Protein AF-A0A8C6XVB1-F1 (afdb_monomer_lite)

Radius of gyration: 29.92 Å; chains: 1; bounding box: 93×53×72 Å

Organism: Naja naja (NCBI:txid35670)

Secondary structure (DSSP, 8-state):
--------------S-TTSTTS-S--S------HHHHHHHHHHHHHHHHHHHHHHHHHHHHSPPP-SSS-EEPPEE-SS-EE--EETT-EEEEEPPSSSTT--TTSEEEEEBPTTS-B-B-TTT-SB--B-GGGGTSHHHHHHHHHHHHHTTSS-----

Foldseek 3Di:
DDDDDDDDDDDDDDPPPPPVPPDDDPDDPPPPPPVVVVVLVVQLVVLLVVQVVVLVVCLVPDDPDDDDAAWADWDDPSRHTFHTGHAQDKDKAFDDPSDLLFDRVDIKIWHHHNNNYTDADPPPRDRDIGRPRRRVCSVVVVVCVVVVVVVVPPDDDDD

Structure (mmCIF, N/CA/C/O backbone):
data_AF-A0A8C6XVB1-F1
#
_entry.id   AF-A0A8C6XVB1-F1
#
loop_
_atom_site.group_PDB
_atom_site.id
_atom_site.type_symbol
_atom_site.label_atom_id
_atom_site.label_alt_id
_atom_site.label_comp_id
_atom_site.label_asym_id
_atom_site.label_entity_id
_atom_site.label_seq_id
_atom_site.pdbx_PDB_ins_code
_atom_site.Cartn_x
_atom_site.Cartn_y
_atom_site.Cartn_z
_atom_site.occupancy
_atom_site.B_iso_or_equiv
_atom_site.auth_seq_id
_atom_site.auth_comp_id
_atom_site.auth_asym_id
_atom_site.auth_atom_id
_atom_site.pdbx_PDB_model_num
ATOM 1 N N . MET A 1 1 ? 78.930 -35.827 -22.194 1.00 41.06 1 MET A N 1
ATOM 2 C CA . MET A 1 1 ? 77.812 -34.998 -21.687 1.00 41.06 1 MET A CA 1
ATOM 3 C C . MET A 1 1 ? 76.622 -35.153 -22.645 1.00 41.06 1 MET A C 1
ATOM 5 O O . MET A 1 1 ? 76.488 -34.402 -23.591 1.00 41.06 1 MET A O 1
ATOM 9 N N . SER A 1 2 ? 76.025 -36.345 -22.722 1.00 35.97 2 SER A N 1
ATOM 10 C CA . SER A 1 2 ? 74.645 -36.647 -22.284 1.00 35.97 2 SER A CA 1
ATOM 11 C C . SER A 1 2 ? 73.736 -35.442 -21.998 1.00 35.97 2 SER A C 1
ATOM 13 O O . SER A 1 2 ? 73.952 -34.757 -21.005 1.00 35.97 2 SER A O 1
ATOM 15 N N . LEU A 1 3 ? 72.700 -35.249 -22.824 1.00 32.19 3 LEU A N 1
ATOM 16 C CA . LEU A 1 3 ? 71.295 -35.458 -22.433 1.00 32.19 3 LEU A CA 1
ATOM 17 C C . LEU A 1 3 ? 70.395 -35.493 -23.686 1.00 32.19 3 LEU A C 1
ATOM 19 O O . LEU A 1 3 ? 70.334 -34.552 -24.471 1.00 32.19 3 LEU A O 1
ATOM 23 N N . ARG A 1 4 ? 69.723 -36.634 -23.877 1.00 41.75 4 ARG A N 1
ATOM 24 C CA . ARG A 1 4 ? 68.592 -36.851 -24.796 1.00 41.75 4 ARG A CA 1
ATOM 25 C C . ARG A 1 4 ? 67.303 -36.363 -24.123 1.00 41.75 4 ARG A C 1
ATOM 27 O O . ARG A 1 4 ? 67.219 -36.529 -22.914 1.00 41.75 4 ARG A O 1
ATOM 34 N N . LEU A 1 5 ? 66.293 -35.932 -24.894 1.00 34.06 5 LEU A N 1
ATOM 35 C CA . LEU A 1 5 ? 64.842 -36.221 -24.722 1.00 34.06 5 LEU A CA 1
ATOM 36 C C . LEU A 1 5 ? 64.038 -35.483 -25.822 1.00 34.06 5 LEU A C 1
ATOM 38 O O . LEU A 1 5 ? 63.993 -34.264 -25.854 1.00 34.06 5 LEU A O 1
ATOM 42 N N . ARG A 1 6 ? 63.668 -36.198 -26.895 1.00 37.28 6 ARG A N 1
ATOM 43 C CA . ARG A 1 6 ? 62.305 -36.661 -27.258 1.00 37.28 6 ARG A CA 1
ATOM 44 C C . ARG A 1 6 ? 61.334 -35.562 -27.722 1.00 37.28 6 ARG A C 1
ATOM 46 O O . ARG A 1 6 ? 60.727 -34.871 -26.918 1.00 37.28 6 ARG A O 1
ATOM 53 N N . ALA A 1 7 ? 61.104 -35.541 -29.036 1.00 35.28 7 ALA A N 1
ATOM 54 C CA . ALA A 1 7 ? 59.857 -35.074 -29.627 1.00 35.28 7 ALA A CA 1
ATOM 55 C C . ALA A 1 7 ? 58.731 -36.083 -29.329 1.00 35.28 7 ALA A C 1
ATOM 57 O O . ALA A 1 7 ? 58.934 -37.291 -29.476 1.00 35.28 7 ALA A O 1
ATOM 58 N N . PHE A 1 8 ? 57.553 -35.585 -28.950 1.00 36.09 8 PHE A N 1
ATOM 59 C CA . PHE A 1 8 ? 56.289 -36.318 -29.008 1.00 36.09 8 PHE A CA 1
ATOM 60 C C . PHE A 1 8 ? 55.297 -35.545 -29.881 1.00 36.09 8 PHE A C 1
ATOM 62 O O . PHE A 1 8 ? 55.235 -34.319 -29.856 1.00 36.09 8 PHE A O 1
ATOM 69 N N . TYR A 1 9 ? 54.590 -36.317 -30.695 1.00 32.84 9 TYR A N 1
ATOM 70 C CA . TYR A 1 9 ? 53.670 -35.937 -31.760 1.00 32.84 9 TYR A CA 1
ATOM 71 C C . TYR A 1 9 ? 52.232 -35.710 -31.247 1.00 32.84 9 TYR A C 1
ATOM 73 O O . TYR A 1 9 ? 51.862 -36.211 -30.187 1.00 32.84 9 TYR A O 1
ATOM 81 N N . THR A 1 10 ? 51.413 -35.124 -32.134 1.00 32.00 10 THR A N 1
ATOM 82 C CA . THR A 1 10 ? 49.928 -35.031 -32.176 1.00 32.00 10 THR A CA 1
ATOM 83 C C . THR A 1 10 ? 49.312 -33.834 -31.425 1.00 32.00 10 THR A C 1
ATOM 85 O O . THR A 1 10 ? 49.735 -33.510 -30.330 1.00 32.00 10 THR A O 1
ATOM 88 N N . SER A 1 11 ? 48.344 -33.074 -31.953 1.00 37.25 11 SER A N 1
ATOM 89 C CA . SER A 1 11 ? 47.301 -33.405 -32.927 1.00 37.25 11 SER A CA 1
ATOM 90 C C . SER A 1 11 ? 46.874 -32.190 -33.775 1.00 37.25 11 SER A C 1
ATOM 92 O O . SER A 1 11 ? 46.618 -31.105 -33.266 1.00 37.25 11 SER A O 1
ATOM 94 N N . LEU A 1 12 ? 46.784 -32.451 -35.077 1.00 46.25 12 LEU A N 1
ATOM 95 C CA . LEU A 1 12 ? 45.997 -31.828 -36.147 1.00 46.25 12 LEU A CA 1
ATOM 96 C C . LEU A 1 12 ? 44.883 -30.845 -35.715 1.00 46.25 12 LEU A C 1
ATOM 98 O O . LEU A 1 12 ? 43.888 -31.253 -35.119 1.00 46.25 12 LEU A O 1
ATOM 102 N N . ALA A 1 13 ? 44.979 -29.588 -36.159 1.00 40.84 13 ALA A N 1
ATOM 103 C CA . ALA A 1 13 ? 43.826 -28.712 -36.371 1.00 40.84 13 ALA A CA 1
ATOM 104 C C . ALA A 1 13 ? 43.721 -28.419 -37.877 1.00 40.84 13 ALA A C 1
ATOM 106 O O . ALA A 1 13 ? 44.454 -27.612 -38.443 1.00 40.84 13 ALA A O 1
ATOM 107 N N . THR A 1 14 ? 42.853 -29.187 -38.527 1.00 42.59 14 THR A N 1
ATOM 108 C CA . THR A 1 14 ? 42.515 -29.179 -39.955 1.00 42.59 14 THR A CA 1
ATOM 109 C C . THR A 1 14 ? 41.721 -27.927 -40.372 1.00 42.59 14 THR A C 1
ATOM 111 O O . THR A 1 14 ? 41.154 -27.239 -39.517 1.00 42.59 14 THR A O 1
ATOM 114 N N . PRO A 1 15 ? 41.652 -27.615 -41.683 1.00 43.44 15 PRO A N 1
ATOM 115 C CA . PRO A 1 15 ? 41.206 -26.325 -42.204 1.00 43.44 15 PRO A CA 1
ATOM 116 C C . PRO A 1 15 ? 39.683 -26.188 -42.124 1.00 43.44 15 PRO A C 1
ATOM 118 O O . PRO A 1 15 ? 38.969 -26.498 -43.065 1.00 43.44 15 PRO A O 1
ATOM 121 N N . ASN A 1 16 ? 39.175 -25.716 -40.987 1.00 43.62 16 ASN A N 1
ATOM 122 C CA . ASN A 1 16 ? 37.759 -25.365 -40.811 1.00 43.62 16 ASN A CA 1
ATOM 123 C C . ASN A 1 16 ? 37.571 -23.953 -40.238 1.00 43.62 16 ASN A C 1
ATOM 125 O O . ASN A 1 16 ? 36.560 -23.639 -39.611 1.00 43.62 16 ASN A O 1
ATOM 129 N N . PHE A 1 17 ? 38.533 -23.065 -40.499 1.00 44.47 17 PHE A N 1
ATOM 130 C CA . PHE A 1 17 ? 38.397 -21.637 -40.208 1.00 44.47 17 PHE A CA 1
ATOM 131 C C . PHE A 1 17 ? 37.426 -20.923 -41.177 1.00 44.47 17 PHE A C 1
ATOM 133 O O . PHE A 1 17 ? 36.977 -19.822 -40.887 1.00 44.47 17 PHE A O 1
ATOM 140 N N . LEU A 1 18 ? 37.016 -21.572 -42.278 1.00 43.75 18 LEU A N 1
ATOM 141 C CA . LEU A 1 18 ? 36.125 -21.005 -43.305 1.00 43.75 18 LEU A CA 1
ATOM 142 C C . LEU A 1 18 ? 34.710 -21.623 -43.356 1.00 43.75 18 LEU A C 1
ATOM 144 O O . LEU A 1 18 ? 34.033 -21.500 -44.369 1.00 43.75 18 LEU A O 1
ATOM 148 N N . ILE A 1 19 ? 34.227 -22.266 -42.281 1.00 47.62 19 ILE A N 1
ATOM 149 C CA . ILE A 1 19 ? 32.817 -22.733 -42.190 1.00 47.62 19 ILE A CA 1
ATOM 150 C C . ILE A 1 19 ? 32.075 -22.144 -40.972 1.00 47.62 19 ILE A C 1
ATOM 152 O O . ILE A 1 19 ? 30.854 -22.225 -40.870 1.00 47.62 19 ILE A O 1
ATOM 156 N N . LYS A 1 20 ? 32.760 -21.424 -40.073 1.00 45.50 20 LYS A N 1
ATOM 157 C CA . LYS A 1 20 ? 32.102 -20.691 -38.970 1.00 45.50 20 LYS A CA 1
ATOM 158 C C . LYS A 1 20 ? 31.659 -19.265 -39.329 1.00 45.50 20 LYS A C 1
ATOM 160 O O . LYS A 1 20 ? 31.405 -18.478 -38.423 1.00 45.50 20 LYS A O 1
ATOM 165 N N . GLN A 1 21 ? 31.535 -18.938 -40.617 1.00 48.00 21 GLN A N 1
ATOM 166 C CA . GLN A 1 21 ? 31.098 -17.609 -41.065 1.00 48.00 21 GLN A CA 1
ATOM 167 C C . GLN A 1 21 ? 29.773 -17.598 -41.843 1.00 48.00 21 GLN A C 1
ATOM 169 O O . GLN A 1 21 ? 29.360 -16.532 -42.280 1.00 48.00 21 GLN A O 1
ATOM 174 N N . GLN A 1 22 ? 29.068 -18.731 -41.990 1.00 42.59 22 GLN A N 1
ATOM 175 C CA . GLN A 1 22 ? 27.813 -18.746 -42.765 1.00 42.59 22 GLN A CA 1
ATOM 176 C C . GLN A 1 22 ? 26.567 -19.334 -42.089 1.00 42.59 22 GLN A C 1
ATOM 178 O O . GLN A 1 22 ? 25.490 -19.203 -42.656 1.00 42.59 22 GLN A O 1
ATOM 183 N N . ILE A 1 23 ? 26.630 -19.897 -40.876 1.00 50.44 23 ILE A N 1
ATOM 184 C CA . ILE A 1 23 ? 25.413 -20.371 -40.180 1.00 50.44 23 ILE A CA 1
ATOM 185 C C . ILE A 1 23 ? 25.513 -20.108 -38.671 1.00 50.44 23 ILE A C 1
ATOM 187 O O . ILE A 1 23 ? 25.626 -21.013 -37.849 1.00 50.44 23 ILE A O 1
ATOM 191 N N . LYS A 1 24 ? 25.498 -18.829 -38.298 1.00 43.56 24 LYS A N 1
ATOM 192 C CA . LYS A 1 24 ? 24.964 -18.396 -37.005 1.00 43.56 24 LYS A CA 1
ATOM 193 C C . LYS A 1 24 ? 23.810 -17.444 -37.293 1.00 43.56 24 LYS A C 1
ATOM 195 O O . LYS A 1 24 ? 23.994 -16.244 -37.407 1.00 43.56 24 LYS A O 1
ATOM 200 N N . ASN A 1 25 ? 22.635 -18.049 -37.402 1.00 38.78 25 ASN A N 1
ATOM 201 C CA . ASN A 1 25 ? 21.425 -17.525 -36.787 1.00 38.78 25 ASN A CA 1
ATOM 202 C C . ASN A 1 25 ? 20.900 -16.207 -37.367 1.00 38.78 25 ASN A C 1
ATOM 204 O O . ASN A 1 25 ? 20.916 -15.151 -36.745 1.00 38.78 25 ASN A O 1
ATOM 208 N N . VAL A 1 26 ? 20.273 -16.349 -38.532 1.00 48.47 26 VAL A N 1
ATOM 209 C CA . VAL A 1 26 ? 18.946 -15.774 -38.787 1.00 48.47 26 VAL A CA 1
ATOM 210 C C . VAL A 1 26 ? 18.040 -16.124 -37.597 1.00 48.47 26 VAL A C 1
ATOM 212 O O . VAL A 1 2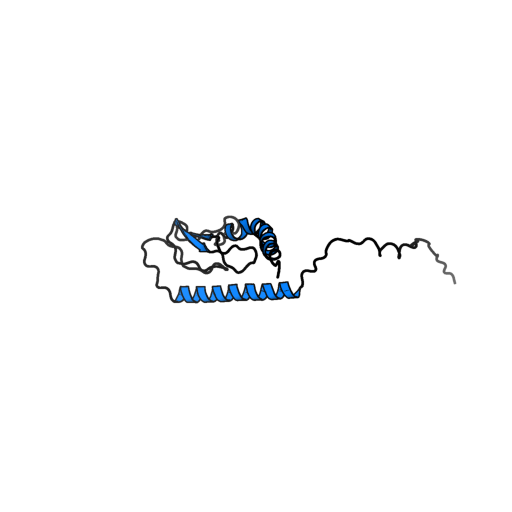6 ? 17.394 -17.156 -37.616 1.00 48.47 26 VAL A O 1
ATOM 215 N N . PHE A 1 27 ? 18.091 -15.353 -36.514 1.00 39.47 27 PHE A N 1
ATOM 216 C CA . PHE A 1 27 ? 17.096 -15.291 -35.439 1.00 39.47 27 PHE A CA 1
ATOM 217 C C . PHE A 1 27 ? 17.462 -14.086 -34.567 1.00 39.47 27 PHE A C 1
ATOM 219 O O . PHE A 1 27 ? 18.197 -14.205 -33.597 1.00 39.47 27 PHE A O 1
ATOM 226 N N . ILE A 1 28 ? 17.011 -12.915 -35.020 1.00 39.19 28 ILE A N 1
ATOM 227 C CA . ILE A 1 28 ? 16.566 -11.770 -34.215 1.00 39.19 28 ILE A CA 1
ATOM 228 C C . ILE A 1 28 ? 17.229 -11.687 -32.823 1.00 39.19 28 ILE A C 1
ATOM 230 O O . ILE A 1 28 ? 16.598 -11.971 -31.808 1.00 39.19 28 ILE A O 1
ATOM 234 N N . GLU A 1 29 ? 18.481 -11.227 -32.755 1.00 38.97 29 GLU A N 1
ATOM 235 C CA . GLU A 1 29 ? 18.890 -10.423 -31.601 1.00 38.97 29 GLU A CA 1
ATOM 236 C C . GLU A 1 29 ? 18.269 -9.042 -31.812 1.00 38.97 29 GLU A C 1
ATOM 238 O O . GLU A 1 29 ? 18.839 -8.141 -32.427 1.00 38.97 29 GLU A O 1
ATOM 243 N N . PHE A 1 30 ? 17.030 -8.909 -31.342 1.00 43.78 30 PHE A N 1
ATOM 244 C CA . PHE A 1 30 ? 16.506 -7.629 -30.901 1.00 43.78 30 PHE A CA 1
ATOM 245 C C . PHE A 1 30 ? 17.427 -7.221 -29.745 1.00 43.78 30 PHE A C 1
ATOM 247 O O . PHE A 1 30 ? 17.238 -7.657 -28.612 1.00 43.78 30 PHE A O 1
ATOM 254 N N . TYR A 1 31 ? 18.507 -6.501 -30.052 1.00 47.50 31 TYR A N 1
ATOM 255 C CA . TYR A 1 31 ? 19.320 -5.843 -29.041 1.00 47.50 31 TYR A CA 1
ATOM 256 C C . TYR A 1 31 ? 18.373 -4.923 -28.268 1.00 47.50 31 TYR A C 1
ATOM 258 O O . TYR A 1 31 ? 17.991 -3.867 -28.769 1.00 47.50 31 TYR A O 1
ATOM 266 N N . ALA A 1 32 ? 17.926 -5.353 -27.088 1.00 57.53 32 ALA A N 1
ATOM 267 C CA . ALA A 1 32 ? 17.324 -4.445 -26.131 1.00 57.53 32 ALA A CA 1
ATOM 268 C C . ALA A 1 32 ? 18.384 -3.373 -25.850 1.00 57.53 32 ALA A C 1
ATOM 270 O O . ALA A 1 32 ? 19.480 -3.688 -25.389 1.00 57.53 32 ALA A O 1
ATOM 271 N N . ASP A 1 33 ? 18.097 -2.137 -26.253 1.00 64.38 33 ASP A N 1
ATOM 272 C CA . ASP A 1 33 ? 18.989 -0.998 -26.079 1.00 64.38 33 ASP A CA 1
ATOM 273 C C . ASP A 1 33 ? 19.259 -0.798 -24.573 1.00 64.38 33 ASP A C 1
ATOM 275 O O . ASP A 1 33 ? 18.326 -0.467 -23.832 1.00 64.38 33 ASP A O 1
ATOM 279 N N . PRO A 1 34 ? 20.508 -0.966 -24.095 1.00 61.91 34 PRO A N 1
ATOM 280 C CA . PRO A 1 34 ? 20.841 -0.840 -22.675 1.00 61.91 34 PRO A CA 1
ATOM 281 C C . PRO A 1 34 ? 20.520 0.547 -22.102 1.00 61.91 34 PRO A C 1
ATOM 283 O O . PRO A 1 34 ? 20.339 0.707 -20.893 1.00 61.91 34 PRO A O 1
ATOM 286 N N . THR A 1 35 ? 20.455 1.575 -22.955 1.00 63.12 35 THR A N 1
ATOM 287 C CA . THR A 1 35 ? 20.136 2.940 -22.528 1.00 63.12 35 THR A CA 1
ATOM 288 C C . THR A 1 35 ? 18.645 3.109 -22.239 1.00 63.12 35 THR A C 1
ATOM 290 O O . THR A 1 35 ? 18.295 3.784 -21.268 1.00 63.12 35 THR A O 1
ATOM 293 N N . LEU A 1 36 ? 17.774 2.427 -22.991 1.00 61.81 36 LEU A N 1
ATOM 294 C CA . LEU A 1 36 ? 16.322 2.455 -22.805 1.00 61.81 36 LEU A CA 1
ATOM 295 C C . LEU A 1 36 ? 15.914 1.821 -21.470 1.00 61.81 36 LEU A C 1
ATOM 297 O O . LEU A 1 36 ? 15.116 2.399 -20.737 1.00 61.81 36 LEU A O 1
ATOM 301 N N . GLU A 1 37 ? 16.537 0.699 -21.110 1.00 66.56 37 GLU A N 1
ATOM 302 C CA . GLU A 1 37 ? 16.297 0.011 -19.836 1.00 66.56 37 GLU A CA 1
ATOM 303 C C . GLU A 1 37 ? 16.726 0.875 -18.634 1.00 66.56 37 GLU A C 1
ATOM 305 O O . GLU A 1 37 ? 16.025 0.965 -17.622 1.00 66.56 37 GLU A O 1
ATOM 310 N N . SER A 1 38 ? 17.842 1.602 -18.766 1.00 74.94 38 SER A N 1
ATOM 311 C CA . SER A 1 38 ? 18.327 2.504 -17.714 1.00 74.94 38 SER A CA 1
ATOM 312 C C . SER A 1 38 ? 17.444 3.745 -17.525 1.00 74.94 38 SER A C 1
ATOM 314 O O . SER A 1 38 ? 17.201 4.175 -16.392 1.00 74.94 38 SER A O 1
ATOM 316 N N . MET A 1 39 ? 16.925 4.305 -18.624 1.00 77.19 39 MET A N 1
ATOM 317 C CA . MET A 1 39 ? 16.004 5.439 -18.580 1.00 77.19 39 MET A CA 1
ATOM 318 C C . MET A 1 39 ? 14.660 5.023 -17.990 1.00 77.19 39 MET A C 1
ATOM 320 O O . MET A 1 39 ? 14.149 5.719 -17.112 1.00 77.19 39 MET A O 1
ATOM 324 N N . GLU A 1 40 ? 14.121 3.873 -18.393 1.00 78.81 40 GLU A N 1
ATOM 325 C CA . GLU A 1 40 ? 12.872 3.350 -17.850 1.00 78.81 40 GLU A CA 1
ATOM 326 C C . GLU A 1 40 ? 12.969 3.142 -16.335 1.00 78.81 40 GLU A C 1
ATOM 328 O O . GLU A 1 40 ? 12.159 3.685 -15.584 1.00 78.81 40 GLU A O 1
ATOM 333 N N . TYR A 1 41 ? 14.024 2.475 -15.861 1.00 85.19 41 TYR A N 1
ATOM 334 C CA . TYR A 1 41 ? 14.251 2.285 -14.429 1.00 85.19 41 TYR A CA 1
ATOM 335 C C . TYR A 1 41 ? 14.306 3.614 -13.654 1.00 85.19 41 TYR A C 1
ATOM 337 O O . TYR A 1 41 ? 13.755 3.722 -12.553 1.00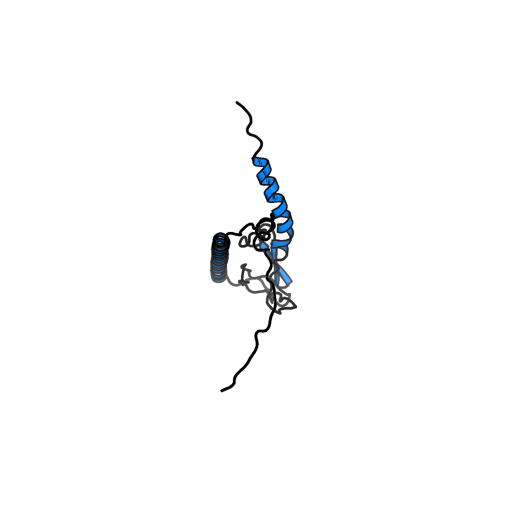 85.19 41 TYR A O 1
ATOM 345 N N . SER A 1 42 ? 14.926 4.651 -14.229 1.00 88.88 42 SER A N 1
ATOM 346 C CA . SER A 1 42 ? 14.999 5.975 -13.599 1.00 88.88 42 SER A CA 1
ATOM 347 C C . SER A 1 42 ? 13.622 6.634 -13.443 1.00 88.88 42 SER A C 1
ATOM 349 O O . SER A 1 42 ? 13.324 7.193 -12.384 1.00 88.88 42 SER A O 1
ATOM 351 N N . VAL A 1 43 ? 12.752 6.498 -14.449 1.00 91.75 43 VAL A N 1
ATOM 352 C CA . VAL A 1 43 ? 11.389 7.048 -14.437 1.00 91.75 43 VAL A CA 1
ATOM 353 C C . VAL A 1 43 ? 10.514 6.293 -13.440 1.00 91.75 43 VAL A C 1
ATOM 355 O O . VAL A 1 43 ? 9.826 6.923 -12.635 1.00 91.75 43 VAL A O 1
ATOM 358 N N . ILE A 1 44 ? 10.583 4.958 -13.432 1.00 91.69 44 ILE A N 1
ATOM 359 C CA . ILE A 1 44 ? 9.869 4.107 -12.466 1.00 91.69 44 ILE A CA 1
ATOM 360 C C . ILE A 1 44 ? 10.245 4.511 -11.040 1.00 91.69 44 ILE A C 1
ATOM 362 O O . ILE A 1 44 ? 9.378 4.752 -10.197 1.00 91.69 44 ILE A O 1
ATOM 366 N N . ARG A 1 45 ? 11.549 4.649 -10.776 1.00 93.69 45 ARG A N 1
ATOM 367 C CA . ARG A 1 45 ? 12.054 5.065 -9.467 1.00 93.69 45 ARG A CA 1
ATOM 368 C C . ARG A 1 45 ? 11.520 6.436 -9.068 1.00 93.69 45 ARG A C 1
ATOM 370 O O . ARG A 1 45 ? 11.117 6.601 -7.918 1.00 93.69 45 ARG A O 1
ATOM 377 N N . GLN A 1 46 ? 11.497 7.395 -9.992 1.00 96.06 46 GLN A N 1
ATOM 378 C CA . GLN A 1 46 ? 10.963 8.726 -9.717 1.00 96.06 46 GLN A CA 1
ATOM 379 C C . GLN A 1 46 ? 9.479 8.659 -9.332 1.00 96.06 46 GLN A C 1
ATOM 381 O O . GLN A 1 46 ? 9.103 9.203 -8.296 1.00 96.06 46 GLN A O 1
ATOM 386 N N . LYS A 1 47 ? 8.655 7.914 -10.083 1.00 96.06 47 LYS A N 1
ATOM 387 C CA . LYS A 1 47 ? 7.225 7.741 -9.769 1.00 96.06 47 LYS A CA 1
ATOM 388 C C . LYS A 1 47 ? 6.989 7.131 -8.384 1.00 96.06 47 LYS A C 1
ATOM 390 O O . LYS A 1 47 ? 6.100 7.584 -7.658 1.00 96.06 47 LYS A O 1
ATOM 395 N N . ILE A 1 48 ? 7.781 6.125 -8.004 1.00 96.25 48 ILE A N 1
ATOM 396 C CA . ILE A 1 48 ? 7.677 5.480 -6.686 1.00 96.25 48 ILE A CA 1
ATOM 397 C C . ILE A 1 48 ? 8.044 6.471 -5.575 1.00 96.25 48 ILE A C 1
ATOM 399 O O . ILE A 1 48 ? 7.317 6.572 -4.588 1.00 96.25 48 ILE A O 1
ATOM 403 N N . VAL A 1 49 ? 9.136 7.226 -5.738 1.00 97.38 49 VAL A N 1
ATOM 404 C CA . VAL A 1 49 ? 9.576 8.232 -4.755 1.00 97.38 49 VAL A CA 1
ATOM 405 C C . VAL A 1 49 ? 8.543 9.350 -4.608 1.00 97.38 49 VAL A C 1
ATOM 407 O O . VAL A 1 49 ? 8.192 9.716 -3.485 1.00 97.38 49 VAL A O 1
ATOM 410 N N . ASP A 1 50 ? 7.996 9.847 -5.716 1.00 97.81 50 ASP A N 1
ATOM 411 C CA . ASP A 1 50 ? 6.958 10.880 -5.698 1.00 97.81 50 ASP A CA 1
ATOM 412 C C . ASP A 1 50 ? 5.695 10.387 -4.980 1.00 97.81 50 ASP A C 1
ATOM 414 O O . ASP A 1 50 ? 5.086 11.111 -4.188 1.00 97.81 50 ASP A O 1
ATOM 418 N N . SER A 1 51 ? 5.306 9.136 -5.223 1.00 97.62 51 SER A N 1
ATOM 419 C CA . SER A 1 51 ? 4.132 8.524 -4.594 1.00 97.62 51 SER A CA 1
ATOM 420 C C . SER A 1 51 ? 4.350 8.254 -3.108 1.00 97.62 51 SER A C 1
ATOM 422 O O . SER A 1 51 ? 3.455 8.503 -2.297 1.00 97.62 51 SER A O 1
ATOM 424 N N . GLN A 1 52 ? 5.561 7.847 -2.727 1.00 98.25 52 GLN A N 1
ATOM 425 C CA . GLN A 1 52 ? 5.965 7.716 -1.333 1.00 98.25 52 GLN A CA 1
ATOM 426 C C . GLN A 1 52 ? 5.875 9.063 -0.604 1.00 98.25 52 GLN A C 1
ATOM 428 O O . GLN A 1 52 ? 5.280 9.143 0.473 1.00 98.25 52 GLN A O 1
ATOM 433 N N . PHE A 1 53 ? 6.425 10.129 -1.191 1.00 98.50 53 PHE A N 1
ATOM 434 C CA . PHE A 1 53 ? 6.372 11.472 -0.613 1.00 98.50 53 PHE A CA 1
ATOM 435 C C . PHE A 1 53 ? 4.923 11.934 -0.409 1.00 98.50 53 PHE A C 1
ATOM 437 O O . PHE A 1 53 ? 4.544 12.307 0.705 1.00 98.50 53 PHE A O 1
ATOM 444 N N . LYS A 1 54 ? 4.081 11.798 -1.443 1.00 98.25 54 LYS A N 1
ATOM 445 C CA . LYS A 1 54 ? 2.643 12.108 -1.371 1.00 98.25 54 LYS A CA 1
ATOM 446 C C . LYS A 1 54 ? 1.934 11.309 -0.276 1.00 98.25 54 LYS A C 1
ATOM 448 O O . LYS A 1 54 ? 1.082 11.857 0.424 1.00 98.25 54 LYS A O 1
ATOM 453 N N . CYS A 1 55 ? 2.288 10.035 -0.098 1.00 98.38 55 CYS A N 1
ATOM 454 C CA . CYS A 1 55 ? 1.725 9.206 0.961 1.00 98.38 55 CYS A CA 1
ATOM 455 C C . CYS A 1 55 ? 2.060 9.754 2.350 1.00 98.38 55 CYS A C 1
ATOM 457 O O . CYS A 1 55 ? 1.160 9.969 3.161 1.00 98.38 55 CYS A O 1
ATOM 459 N N . TYR A 1 56 ? 3.335 10.032 2.627 1.00 98.25 56 TYR A N 1
ATOM 460 C CA . TYR A 1 56 ? 3.742 10.561 3.930 1.00 98.25 56 TYR A CA 1
ATOM 461 C C . TYR A 1 56 ? 3.127 11.929 4.219 1.00 98.25 56 TYR A C 1
ATOM 463 O O . TYR A 1 56 ? 2.645 12.161 5.329 1.00 98.25 56 TYR A O 1
ATOM 471 N N . GLU A 1 57 ? 3.058 12.813 3.223 1.00 98.25 57 GLU A N 1
ATOM 472 C CA . GLU A 1 57 ? 2.340 14.079 3.363 1.00 98.25 57 GLU A CA 1
ATOM 473 C C . GLU A 1 57 ? 0.866 13.870 3.725 1.00 98.25 57 GLU A C 1
ATOM 475 O O . GLU A 1 57 ? 0.355 14.513 4.646 1.00 98.25 57 GLU A O 1
ATOM 480 N N . 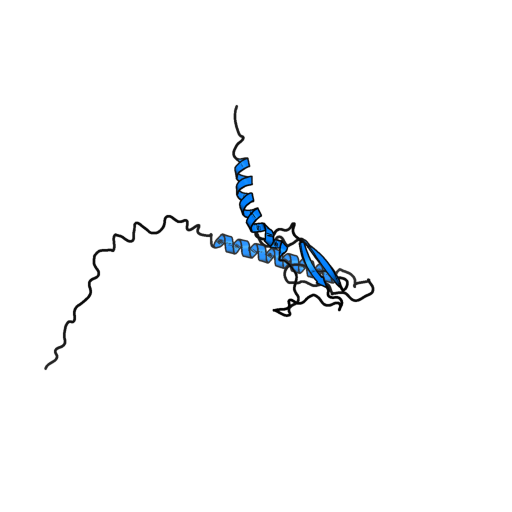ARG A 1 58 ? 0.179 12.960 3.025 1.00 97.69 58 ARG A N 1
ATOM 481 C CA . ARG A 1 58 ? -1.224 12.623 3.287 1.00 97.69 58 ARG A CA 1
ATOM 482 C C . ARG A 1 58 ? -1.410 12.075 4.700 1.00 97.69 58 ARG A C 1
ATOM 484 O O . ARG A 1 58 ? -2.312 12.524 5.405 1.00 97.69 58 ARG A O 1
ATOM 491 N N . MET A 1 59 ? -0.552 11.150 5.129 1.00 97.62 59 MET A N 1
ATOM 492 C CA . MET A 1 59 ? -0.615 10.555 6.465 1.00 97.62 59 MET A CA 1
ATOM 493 C C . MET A 1 59 ? -0.400 11.592 7.572 1.00 97.62 59 MET A C 1
ATOM 495 O O . MET A 1 59 ? -1.079 11.509 8.592 1.00 97.62 59 MET A O 1
ATOM 499 N N . ASN A 1 60 ? 0.475 12.579 7.355 1.00 96.75 60 ASN A N 1
ATOM 500 C CA . ASN A 1 60 ? 0.734 13.660 8.310 1.00 96.75 60 ASN A CA 1
ATOM 501 C C . ASN A 1 60 ? -0.407 14.688 8.378 1.00 96.75 60 ASN A C 1
ATOM 503 O O . ASN A 1 60 ? -0.669 15.245 9.441 1.00 96.75 60 ASN A O 1
ATOM 507 N N . LYS A 1 61 ? -1.080 14.958 7.252 1.00 97.25 61 LYS A N 1
ATOM 508 C CA . LYS A 1 61 ? -2.179 15.938 7.173 1.00 97.25 61 LYS A CA 1
ATOM 509 C C . LYS A 1 61 ? -3.517 15.371 7.649 1.00 97.25 61 LYS A C 1
ATOM 511 O O . LYS A 1 61 ? -4.363 16.124 8.128 1.00 97.25 61 LYS A O 1
ATOM 516 N N . ALA A 1 62 ? -3.747 14.069 7.485 1.00 95.12 62 ALA A N 1
ATOM 517 C CA . ALA A 1 62 ? -5.037 13.474 7.802 1.00 95.12 62 ALA A CA 1
ATOM 518 C C . ALA A 1 62 ? -5.271 13.394 9.328 1.00 95.12 62 ALA A C 1
ATOM 520 O O . ALA A 1 62 ? -4.376 12.985 10.071 1.00 95.12 62 ALA A O 1
ATOM 521 N N . PRO A 1 63 ? -6.481 13.730 9.814 1.00 95.62 63 PRO A N 1
ATOM 522 C CA . PRO A 1 63 ? -6.796 13.696 11.239 1.00 95.62 63 PRO A CA 1
ATOM 523 C C . PRO A 1 63 ? -6.748 12.261 11.788 1.00 95.62 63 PRO A C 1
ATOM 525 O O . PRO A 1 63 ? -6.841 11.314 11.005 1.00 95.62 63 PRO A O 1
ATOM 528 N N . PRO A 1 64 ? -6.666 12.074 13.117 1.00 94.69 64 PRO A N 1
ATOM 529 C CA . PRO A 1 64 ? -6.768 10.752 13.727 1.00 94.69 64 PRO A CA 1
ATOM 530 C C . PRO A 1 64 ? -8.058 10.030 13.325 1.00 94.69 64 PRO A C 1
ATOM 532 O O . PRO A 1 64 ? -9.099 10.665 13.125 1.00 94.69 64 PRO A O 1
ATOM 535 N N . TYR A 1 65 ? -7.996 8.702 13.242 1.00 94.62 65 TYR A N 1
ATOM 536 C CA . TYR A 1 65 ? -9.151 7.873 12.921 1.00 94.62 65 TYR A CA 1
ATOM 537 C C . TYR A 1 65 ? -10.272 8.049 13.957 1.00 94.62 65 TYR A C 1
ATOM 539 O O . TYR A 1 65 ? -10.046 7.936 15.161 1.00 94.62 65 TYR A O 1
ATOM 547 N N . LYS A 1 66 ? -11.492 8.355 13.492 1.00 92.19 66 LYS A N 1
ATOM 548 C CA . LYS A 1 66 ? -12.621 8.744 14.363 1.00 92.19 66 LYS A CA 1
ATOM 549 C C . LYS A 1 66 ? -13.674 7.655 14.571 1.00 92.19 66 LYS A C 1
ATOM 551 O O . LYS A 1 66 ? -14.580 7.851 15.382 1.00 92.19 66 LYS A O 1
ATOM 556 N N . LYS A 1 67 ? -13.627 6.547 13.823 1.00 91.62 67 LYS A N 1
ATOM 557 C CA . LYS A 1 67 ? -14.639 5.489 13.964 1.00 91.62 67 LYS A CA 1
ATOM 558 C C . LYS A 1 67 ? -14.328 4.629 15.191 1.00 91.62 67 LYS A C 1
ATOM 560 O O . LYS A 1 67 ? -13.177 4.480 15.587 1.00 91.62 67 LYS A O 1
ATOM 565 N N . LYS A 1 68 ? -15.377 4.077 15.803 1.00 92.12 68 LYS A N 1
ATOM 566 C CA . LYS A 1 68 ? -15.248 3.141 16.926 1.00 92.12 68 LYS A CA 1
ATOM 567 C C . LYS A 1 68 ? -14.847 1.760 16.406 1.00 92.12 68 LYS A C 1
ATOM 569 O O . LYS A 1 68 ? -15.344 1.343 15.366 1.00 92.12 68 LYS A O 1
ATOM 574 N N . GLY A 1 69 ? -14.034 1.044 17.177 1.00 95.12 69 GLY A N 1
ATOM 575 C CA . GLY A 1 69 ? -13.617 -0.326 16.876 1.00 95.12 69 GLY A CA 1
ATOM 576 C C . GLY A 1 69 ? -12.129 -0.446 16.559 1.00 95.12 69 GLY A C 1
ATOM 577 O O . GLY A 1 69 ? -11.395 0.542 16.555 1.00 95.12 69 GLY A O 1
ATOM 578 N N . LEU A 1 70 ? -11.695 -1.685 16.334 1.00 97.69 70 LEU A N 1
ATOM 579 C CA . LEU A 1 70 ? -10.341 -1.981 15.879 1.00 97.69 70 LEU A CA 1
ATOM 580 C C . LEU A 1 70 ? -10.194 -1.567 14.413 1.00 97.69 70 LEU A C 1
ATOM 582 O O . LEU A 1 70 ? -11.131 -1.688 13.622 1.00 97.69 70 LEU A O 1
ATOM 586 N N . TYR A 1 71 ? -9.013 -1.083 14.060 1.00 97.94 71 TYR A N 1
ATOM 587 C CA . TYR A 1 71 ? -8.671 -0.672 12.707 1.00 97.94 71 TYR A CA 1
ATOM 588 C C . TYR A 1 71 ? -7.178 -0.877 12.479 1.00 97.94 71 TYR A C 1
ATOM 590 O O . TYR A 1 71 ? -6.390 -0.909 13.426 1.00 97.94 71 TYR A O 1
ATOM 598 N N . CYS A 1 72 ? -6.797 -1.000 11.217 1.00 98.31 72 CYS A N 1
ATOM 599 C CA . CYS A 1 72 ? -5.411 -1.001 10.797 1.00 98.31 72 CYS A CA 1
ATOM 600 C C . CYS A 1 72 ? -4.977 0.426 10.478 1.00 98.31 72 CYS A C 1
ATOM 602 O O . CYS A 1 72 ? -5.678 1.136 9.760 1.00 98.31 72 CYS A O 1
ATOM 604 N N . ASN A 1 73 ? -3.820 0.836 10.998 1.00 97.56 73 ASN A N 1
ATOM 605 C CA . ASN A 1 73 ? -3.276 2.173 10.768 1.00 97.56 73 ASN A CA 1
ATOM 606 C C . ASN A 1 73 ? -2.886 2.389 9.303 1.00 97.56 73 ASN A C 1
ATOM 608 O O . ASN A 1 73 ? -2.377 1.475 8.645 1.00 97.56 73 ASN A O 1
ATOM 612 N N . ARG A 1 74 ? -3.018 3.633 8.846 1.00 97.69 74 ARG A N 1
ATOM 613 C CA . ARG A 1 74 ? -2.491 4.102 7.566 1.00 97.69 74 ARG A CA 1
ATOM 614 C C . ARG A 1 74 ? -1.008 3.763 7.406 1.00 97.69 74 ARG A C 1
ATOM 616 O O . ARG A 1 74 ? -0.237 3.822 8.367 1.00 97.69 74 ARG A O 1
ATOM 623 N N . THR A 1 75 ? -0.601 3.376 6.202 1.00 98.25 75 THR A N 1
ATOM 624 C CA . THR A 1 75 ? 0.759 2.894 5.950 1.00 98.25 75 THR A CA 1
ATOM 625 C C . THR A 1 75 ? 1.185 3.045 4.492 1.00 98.25 75 THR A C 1
ATOM 627 O O . THR A 1 75 ? 0.358 3.050 3.583 1.00 98.25 75 THR A O 1
ATOM 630 N N . TRP A 1 76 ? 2.496 3.123 4.275 1.00 98.12 76 TRP A N 1
ATOM 631 C CA . TRP A 1 76 ? 3.125 2.961 2.968 1.00 98.12 76 TRP A CA 1
ATOM 632 C C . TRP A 1 76 ? 3.651 1.532 2.860 1.00 98.12 76 TRP A C 1
ATOM 634 O O . TRP A 1 76 ? 4.479 1.120 3.674 1.00 98.12 76 TRP A O 1
ATOM 644 N N . ASP A 1 77 ? 3.184 0.770 1.874 1.00 96.69 77 ASP A N 1
ATOM 645 C CA . ASP A 1 77 ? 3.582 -0.638 1.723 1.00 96.69 77 ASP A CA 1
ATOM 646 C C . ASP A 1 77 ? 4.800 -0.856 0.812 1.00 96.69 77 ASP A C 1
ATOM 648 O O . ASP A 1 77 ? 5.256 -1.988 0.659 1.00 96.69 77 ASP A O 1
ATOM 652 N N . GLY A 1 78 ? 5.327 0.220 0.226 1.00 96.19 78 GLY A N 1
ATOM 653 C CA . GLY A 1 78 ? 6.400 0.184 -0.761 1.00 96.19 78 GLY A CA 1
ATOM 654 C C . GLY A 1 78 ? 5.984 0.734 -2.121 1.00 96.19 78 GLY A C 1
ATOM 655 O O . GLY A 1 78 ? 6.835 1.321 -2.786 1.00 96.19 78 GLY A O 1
ATOM 656 N N . TRP A 1 79 ? 4.708 0.606 -2.503 1.00 96.44 79 TRP A N 1
ATOM 657 C CA . TRP A 1 79 ? 4.179 1.048 -3.802 1.00 96.44 79 TRP A CA 1
ATOM 658 C C . TRP A 1 79 ? 2.917 1.905 -3.690 1.00 96.44 79 TRP A C 1
ATOM 660 O O . TRP A 1 79 ? 2.740 2.829 -4.488 1.00 96.44 79 TRP A O 1
ATOM 670 N N . LEU A 1 80 ? 2.050 1.618 -2.721 1.00 98.19 80 LEU A N 1
ATOM 671 C CA . LEU A 1 80 ? 0.791 2.318 -2.511 1.00 98.19 80 LEU A CA 1
ATOM 672 C C . LEU A 1 80 ? 0.637 2.808 -1.071 1.00 98.19 80 LEU A C 1
ATOM 674 O O . LEU A 1 80 ? 1.184 2.263 -0.105 1.00 98.19 80 LEU A O 1
ATOM 678 N N . CYS A 1 81 ? -0.155 3.870 -0.949 1.00 98.31 81 CYS A N 1
ATOM 679 C CA . CYS A 1 81 ? -0.548 4.446 0.325 1.00 98.31 81 CYS A CA 1
ATOM 680 C C . CYS A 1 81 ? -1.883 3.853 0.766 1.00 98.31 81 CYS A C 1
ATOM 682 O O . CYS A 1 81 ? -2.861 3.923 0.026 1.00 98.31 81 CYS A O 1
ATOM 684 N N . TRP A 1 82 ? -1.940 3.307 1.971 1.00 98.31 82 TRP A N 1
ATOM 685 C CA . TRP A 1 82 ? -3.145 2.722 2.548 1.00 98.31 82 TRP A CA 1
ATOM 686 C C . TRP A 1 82 ? -3.635 3.598 3.692 1.00 98.31 82 TRP A C 1
ATOM 688 O O . TRP A 1 82 ? -2.836 4.001 4.535 1.00 98.31 82 TRP A O 1
ATOM 698 N N . ASP A 1 83 ? -4.931 3.892 3.726 1.00 97.62 83 ASP A N 1
ATOM 699 C CA . ASP A 1 83 ? -5.554 4.666 4.801 1.00 97.62 83 ASP A CA 1
ATOM 700 C C . ASP A 1 83 ? -5.925 3.794 6.006 1.00 97.62 83 ASP A C 1
ATOM 702 O O . ASP A 1 83 ? -5.864 2.562 5.965 1.00 97.62 83 ASP A O 1
ATOM 706 N N . ASP A 1 84 ? -6.358 4.449 7.084 1.00 98.06 84 ASP A N 1
ATOM 707 C CA . ASP A 1 84 ? -6.913 3.761 8.245 1.00 98.06 84 ASP A CA 1
ATOM 708 C C . ASP A 1 84 ? -8.156 2.951 7.840 1.00 98.06 84 ASP A C 1
ATOM 710 O O . ASP A 1 84 ? -9.144 3.508 7.351 1.00 98.06 84 ASP A O 1
ATOM 714 N N . THR A 1 85 ? -8.120 1.640 8.068 1.00 97.81 85 THR A N 1
ATOM 715 C CA . THR A 1 85 ? -9.133 0.701 7.555 1.00 97.81 85 THR A CA 1
ATOM 716 C C . THR A 1 85 ? -9.756 -0.100 8.697 1.00 97.81 85 THR A C 1
ATOM 718 O O . THR A 1 85 ? -9.005 -0.629 9.518 1.00 97.81 85 THR A O 1
ATOM 721 N N . PRO A 1 86 ? -11.098 -0.197 8.801 1.00 98.00 86 PRO A N 1
ATOM 722 C CA . PRO A 1 86 ? -11.750 -0.983 9.848 1.00 98.00 86 PRO A CA 1
ATOM 723 C C . PRO A 1 86 ? -11.311 -2.455 9.859 1.00 98.00 86 PRO A C 1
ATOM 725 O O . PRO A 1 86 ? -11.036 -3.054 8.820 1.00 98.00 86 PRO A O 1
ATOM 728 N N . ALA A 1 87 ? -11.278 -3.057 11.048 1.00 98.25 87 ALA A N 1
ATOM 729 C CA . ALA A 1 87 ? -10.950 -4.468 11.209 1.00 98.25 87 ALA A CA 1
ATOM 730 C C . ALA A 1 87 ? -11.983 -5.381 10.527 1.00 98.25 87 ALA A C 1
ATOM 732 O O . ALA A 1 87 ? -13.186 -5.263 10.760 1.00 98.25 87 ALA A O 1
ATOM 733 N N . GLY A 1 88 ? -11.499 -6.339 9.736 1.00 97.75 88 GLY A N 1
ATOM 734 C CA . GLY A 1 88 ? -12.321 -7.260 8.951 1.00 97.75 88 GLY A CA 1
ATOM 735 C C . GLY A 1 88 ? -12.719 -6.744 7.566 1.00 97.75 88 GLY A C 1
ATOM 736 O O . GLY A 1 88 ? -13.478 -7.432 6.887 1.00 97.75 88 GLY A O 1
ATOM 737 N N . GLU A 1 89 ? -12.222 -5.579 7.143 1.00 97.69 89 GLU A N 1
ATOM 738 C CA . GLU A 1 89 ? -12.487 -5.000 5.822 1.00 97.69 89 GLU A CA 1
ATOM 739 C C . GLU A 1 89 ? -11.252 -5.030 4.907 1.00 97.69 89 GLU A C 1
ATOM 741 O O . GLU A 1 89 ? -10.100 -5.120 5.352 1.00 97.69 89 GLU A O 1
ATOM 746 N N . ASN A 1 90 ? -11.512 -4.925 3.603 1.00 97.81 90 ASN A N 1
ATOM 747 C CA . ASN A 1 90 ? -10.489 -4.709 2.591 1.00 97.81 90 ASN A CA 1
ATOM 748 C C . ASN A 1 90 ? -10.361 -3.212 2.306 1.00 97.81 90 ASN A C 1
ATOM 750 O O . ASN A 1 90 ? -11.358 -2.523 2.096 1.00 97.81 90 ASN A O 1
ATOM 754 N N . ALA A 1 91 ? -9.125 -2.728 2.255 1.00 98.06 91 ALA A N 1
ATOM 755 C CA . ALA A 1 91 ? -8.812 -1.485 1.579 1.00 98.06 91 ALA A CA 1
ATOM 756 C C . ALA A 1 91 ? -8.541 -1.795 0.106 1.00 98.06 91 ALA A C 1
ATOM 758 O O . ALA A 1 91 ? -7.708 -2.653 -0.192 1.00 98.06 91 ALA A O 1
ATOM 759 N N . ASP A 1 92 ? -9.201 -1.068 -0.789 1.00 97.56 92 ASP A N 1
ATOM 760 C CA . ASP A 1 92 ? -9.121 -1.276 -2.232 1.00 97.56 92 ASP A CA 1
ATOM 761 C C . ASP A 1 92 ? -8.718 0.035 -2.915 1.00 97.56 92 ASP A C 1
ATOM 763 O O . ASP A 1 92 ? -9.222 1.107 -2.570 1.00 97.56 92 ASP A O 1
ATOM 767 N N . GLN A 1 93 ? -7.810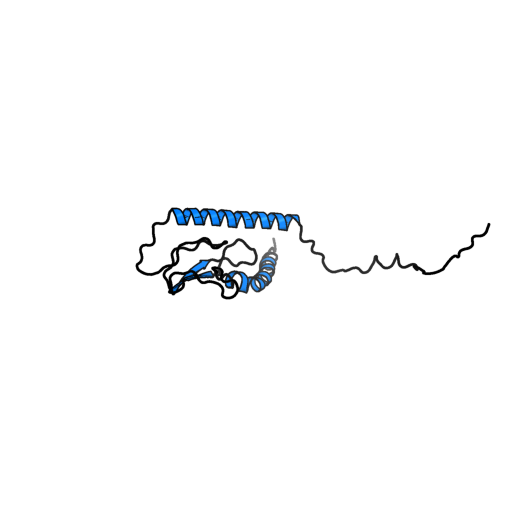 -0.039 -3.885 1.00 97.88 93 GLN A N 1
ATOM 768 C CA . GLN A 1 93 ? -7.451 1.095 -4.738 1.00 97.88 93 GLN A CA 1
ATOM 769 C C . GLN A 1 93 ? -6.907 0.613 -6.085 1.00 97.88 93 GLN A C 1
ATOM 771 O O . GLN A 1 93 ? -6.535 -0.551 -6.237 1.00 97.88 93 GLN A O 1
ATOM 776 N N . ASN A 1 94 ? -6.861 1.508 -7.069 1.00 97.44 94 ASN A N 1
ATOM 777 C CA . ASN A 1 94 ? -6.297 1.208 -8.381 1.00 97.44 94 ASN A CA 1
ATOM 778 C C . ASN A 1 94 ? -4.824 0.783 -8.295 1.00 97.44 94 ASN A C 1
ATOM 780 O O . ASN A 1 94 ? -4.060 1.276 -7.460 1.00 97.44 94 ASN A O 1
ATOM 784 N N . CYS A 1 95 ? -4.427 -0.126 -9.182 1.00 97.00 95 CYS A N 1
ATOM 785 C CA . CYS A 1 95 ? -3.033 -0.506 -9.353 1.00 97.00 95 CYS A CA 1
ATOM 786 C C . CYS A 1 95 ? -2.182 0.703 -9.794 1.00 97.00 95 CYS A C 1
ATOM 788 O O . CYS A 1 95 ? -2.662 1.563 -10.536 1.00 97.00 95 CYS A O 1
ATOM 790 N N . PRO A 1 96 ? -0.913 0.788 -9.358 1.00 96.50 96 PRO A N 1
ATOM 791 C CA . PRO A 1 96 ? -0.034 1.877 -9.761 1.00 96.50 96 PRO A CA 1
ATOM 792 C C . PRO A 1 96 ? 0.386 1.749 -11.230 1.00 96.50 96 PRO A C 1
ATOM 794 O O . PRO A 1 96 ? 0.555 0.649 -11.749 1.00 96.50 96 PRO A O 1
ATOM 797 N N . ASP A 1 97 ? 0.653 2.882 -11.875 1.00 94.31 97 ASP A N 1
ATOM 798 C CA . ASP A 1 97 ? 1.101 2.993 -13.270 1.00 94.31 97 ASP A CA 1
ATOM 799 C C . ASP A 1 97 ? 2.640 3.026 -13.398 1.00 94.31 97 ASP A C 1
ATOM 801 O O . ASP A 1 97 ? 3.208 3.657 -14.299 1.00 94.31 97 ASP A O 1
ATOM 805 N N . TYR A 1 98 ? 3.340 2.410 -12.442 1.00 91.25 98 TYR A N 1
ATOM 806 C CA . TYR A 1 98 ? 4.801 2.427 -12.413 1.00 91.25 98 TYR A CA 1
ATOM 807 C C . TYR A 1 98 ? 5.384 1.471 -13.446 1.00 91.25 98 TYR A C 1
ATOM 809 O O . TYR A 1 98 ? 6.355 1.818 -14.100 1.00 91.25 98 TYR A O 1
ATOM 817 N N . PHE A 1 99 ? 4.798 0.286 -13.597 1.00 89.38 99 PHE A N 1
ATOM 818 C CA . PHE A 1 99 ? 5.343 -0.790 -14.419 1.00 89.38 99 PHE A CA 1
ATOM 819 C C . PHE A 1 99 ? 4.528 -0.954 -15.705 1.00 89.38 99 PHE A C 1
ATOM 821 O O . PHE A 1 99 ? 3.305 -0.838 -15.681 1.00 89.38 99 PHE A O 1
ATOM 828 N N . GLN A 1 100 ? 5.187 -1.249 -16.830 1.00 85.44 100 GLN A N 1
ATOM 829 C CA . GLN A 1 100 ? 4.505 -1.426 -18.124 1.00 85.44 100 GLN A CA 1
ATOM 830 C C . GLN A 1 100 ? 3.546 -2.623 -18.151 1.00 85.44 100 GLN A C 1
ATOM 832 O O . GLN A 1 100 ? 2.616 -2.669 -18.952 1.00 85.44 100 GLN A O 1
ATOM 837 N N . ASP A 1 101 ? 3.805 -3.630 -17.322 1.00 85.06 101 ASP A N 1
ATOM 838 C CA . ASP A 1 101 ? 3.006 -4.844 -17.212 1.00 85.06 101 ASP A CA 1
ATOM 839 C C . ASP A 1 101 ? 1.915 -4.744 -16.140 1.00 85.06 101 ASP A C 1
ATOM 841 O O . ASP A 1 101 ? 1.257 -5.751 -15.866 1.00 85.06 101 ASP A O 1
ATOM 845 N N . PHE A 1 102 ? 1.716 -3.557 -15.558 1.00 91.88 102 PHE A N 1
ATOM 846 C CA . PHE A 1 102 ? 0.615 -3.266 -14.651 1.00 91.88 102 PHE A CA 1
ATOM 847 C C . PHE A 1 102 ? -0.525 -2.584 -15.402 1.00 91.88 102 PHE A C 1
ATOM 849 O O . PHE A 1 102 ? -0.315 -1.709 -16.236 1.00 91.88 102 PHE A O 1
ATOM 856 N N . ASP A 1 103 ? -1.746 -2.976 -15.067 1.00 92.38 103 ASP A N 1
ATOM 857 C CA . ASP A 1 103 ? -2.972 -2.361 -15.540 1.00 92.38 103 ASP A CA 1
ATOM 858 C C . ASP A 1 103 ? -3.540 -1.424 -14.463 1.00 92.38 103 ASP A C 1
ATOM 860 O O . ASP A 1 103 ? -4.079 -1.909 -13.466 1.00 92.38 103 ASP A O 1
ATOM 864 N N . PRO A 1 104 ? -3.477 -0.090 -14.642 1.00 94.31 104 PRO A N 1
ATOM 865 C CA . PRO A 1 104 ? -3.998 0.862 -13.660 1.00 94.31 104 PRO A CA 1
ATOM 866 C C . PRO A 1 104 ? -5.520 0.789 -13.463 1.00 94.31 104 PRO A C 1
ATOM 868 O O . PRO A 1 104 ? -6.050 1.352 -12.504 1.00 94.31 104 PRO A O 1
ATOM 871 N N . THR A 1 105 ? -6.248 0.123 -14.364 1.00 93.69 105 THR A N 1
ATOM 872 C CA . THR A 1 105 ? -7.700 -0.071 -14.239 1.00 93.69 105 THR A CA 1
ATOM 873 C C . THR A 1 105 ? -8.065 -1.222 -13.302 1.00 93.69 105 THR A C 1
ATOM 875 O O . THR A 1 105 ? -9.189 -1.264 -12.803 1.00 93.69 105 THR A O 1
ATOM 878 N N . GLU A 1 106 ? -7.113 -2.109 -13.005 1.00 95.75 106 GLU A N 1
ATOM 879 C CA . GLU A 1 106 ? -7.280 -3.190 -12.037 1.00 95.75 106 GLU A CA 1
ATOM 880 C C . GLU A 1 106 ? -7.131 -2.696 -10.592 1.00 95.75 106 GLU A C 1
ATOM 882 O O . GLU A 1 106 ? -6.646 -1.593 -10.317 1.00 95.75 106 GLU A O 1
ATOM 887 N N . ILE A 1 107 ? -7.566 -3.534 -9.648 1.00 96.38 107 ILE A N 1
ATOM 888 C CA . ILE A 1 107 ? -7.629 -3.195 -8.223 1.00 96.38 107 ILE A CA 1
ATOM 889 C C . ILE A 1 107 ? -6.593 -3.985 -7.422 1.00 96.38 107 ILE A C 1
ATOM 891 O O . ILE A 1 107 ? -6.587 -5.221 -7.426 1.00 96.38 107 ILE A O 1
ATOM 895 N N . ALA A 1 108 ? -5.769 -3.255 -6.669 1.00 97.75 108 ALA A N 1
ATOM 896 C CA . ALA A 1 108 ? -4.941 -3.783 -5.597 1.00 97.75 108 ALA A CA 1
ATOM 897 C C . ALA A 1 108 ? -5.725 -3.760 -4.278 1.00 97.75 108 ALA A C 1
ATOM 899 O O . ALA A 1 108 ? -6.460 -2.810 -3.997 1.00 97.75 108 ALA A O 1
ATOM 900 N N . THR A 1 109 ? -5.550 -4.791 -3.448 1.00 98.12 109 THR A N 1
ATOM 901 C CA . THR A 1 109 ? -6.307 -4.928 -2.190 1.00 98.12 109 THR A CA 1
ATOM 902 C C . THR A 1 109 ? -5.391 -5.172 -0.999 1.00 98.12 109 THR A C 1
ATOM 904 O O . THR A 1 109 ? -4.366 -5.848 -1.107 1.00 98.12 109 THR A O 1
ATOM 907 N N . LYS A 1 110 ? -5.754 -4.649 0.170 1.00 98.44 110 LYS A N 1
ATOM 908 C CA . LYS A 1 110 ? -5.049 -4.899 1.428 1.00 98.44 110 LYS A CA 1
ATOM 909 C C . LYS A 1 110 ? -6.046 -5.230 2.524 1.00 98.44 110 LYS A C 1
ATOM 911 O O . LYS A 1 110 ? -6.900 -4.419 2.864 1.00 98.44 110 LYS A O 1
ATOM 916 N N . TYR A 1 111 ? -5.932 -6.430 3.082 1.00 98.38 111 TYR A N 1
ATOM 917 C CA . TYR A 1 111 ? -6.874 -6.905 4.089 1.00 98.38 111 TYR A CA 1
ATOM 918 C C . TYR A 1 111 ? -6.459 -6.478 5.499 1.00 98.38 111 TYR A C 1
ATOM 920 O O . TYR A 1 111 ? -5.331 -6.747 5.930 1.00 98.38 111 TYR A O 1
ATOM 928 N N . CYS A 1 112 ? -7.382 -5.835 6.214 1.00 98.50 112 CYS A N 1
ATOM 929 C CA . CYS A 1 112 ? -7.256 -5.568 7.637 1.00 98.50 112 CYS A CA 1
ATOM 930 C C . CYS A 1 112 ? -7.911 -6.703 8.428 1.00 98.50 112 CYS A C 1
ATOM 932 O O . CYS A 1 112 ? -9.119 -6.923 8.354 1.00 98.50 112 CYS A O 1
ATOM 934 N N . GLU A 1 113 ? -7.125 -7.438 9.208 1.00 98.19 113 GLU A N 1
ATOM 935 C CA . GLU A 1 113 ? -7.633 -8.553 9.998 1.00 98.19 113 GLU A CA 1
ATOM 936 C C . GLU A 1 113 ? -8.583 -8.070 11.100 1.00 98.19 113 GLU A C 1
ATOM 938 O O . GLU A 1 113 ? -8.520 -6.932 11.567 1.00 98.19 113 GLU A O 1
ATOM 943 N N . LYS A 1 114 ? -9.446 -8.972 11.582 1.00 97.94 114 LYS A N 1
ATOM 944 C CA . LYS A 1 114 ? -10.415 -8.686 12.659 1.00 97.94 114 LYS A CA 1
ATOM 945 C C . LYS A 1 114 ? -9.757 -8.229 13.971 1.00 97.94 114 LYS A C 1
ATOM 947 O O . LYS A 1 114 ? -10.416 -7.640 14.820 1.00 97.94 114 LYS A O 1
ATOM 952 N N . THR A 1 115 ? -8.466 -8.496 14.128 1.00 97.50 115 THR A N 1
ATOM 953 C CA . THR A 1 115 ? -7.609 -8.081 15.245 1.00 97.50 115 THR A CA 1
ATOM 954 C C . THR A 1 115 ? -7.105 -6.638 15.133 1.00 97.50 115 THR A C 1
ATOM 956 O O . THR A 1 115 ? -6.483 -6.154 16.075 1.00 97.50 115 THR A O 1
ATOM 959 N N . GLY A 1 116 ? -7.353 -5.936 14.019 1.00 97.31 116 GLY A N 1
ATOM 960 C CA . GLY A 1 116 ? -6.800 -4.599 13.759 1.00 97.31 116 GLY A CA 1
ATOM 961 C C . GLY A 1 116 ? -5.344 -4.626 13.283 1.00 97.31 116 GLY A C 1
ATOM 962 O O . GLY A 1 116 ? -4.617 -3.645 13.426 1.00 97.31 116 GLY A O 1
ATOM 963 N N . THR A 1 117 ? -4.895 -5.757 12.740 1.00 97.88 117 THR A N 1
ATOM 964 C CA . THR A 1 117 ? -3.556 -5.926 12.168 1.00 97.88 117 THR A CA 1
ATOM 965 C C . THR A 1 117 ? -3.639 -6.109 10.663 1.00 97.88 117 THR A C 1
ATOM 967 O O . THR A 1 117 ? -4.542 -6.764 10.152 1.00 97.88 117 THR A O 1
ATOM 970 N N . TRP A 1 118 ? -2.700 -5.516 9.927 1.00 98.38 118 TRP A N 1
ATOM 971 C CA . TRP A 1 118 ? -2.619 -5.763 8.492 1.00 98.38 118 TRP A CA 1
ATOM 972 C C . TRP A 1 118 ? -2.246 -7.218 8.224 1.00 98.38 118 TRP A C 1
ATOM 974 O O . TRP A 1 118 ? -1.322 -7.737 8.857 1.00 98.38 118 TRP A O 1
ATOM 984 N N . PHE A 1 119 ? -2.913 -7.828 7.242 1.00 98.00 119 PHE A N 1
ATOM 985 C CA . PHE A 1 119 ? -2.653 -9.200 6.829 1.00 98.00 119 PHE A CA 1
ATOM 986 C C . PHE A 1 119 ? -1.168 -9.444 6.546 1.00 98.00 119 PHE A C 1
ATOM 988 O O . PHE A 1 119 ? -0.493 -8.654 5.870 1.00 98.00 119 PHE A O 1
ATOM 995 N N . ARG A 1 120 ? -0.677 -10.578 7.046 1.00 97.19 120 ARG A N 1
ATOM 996 C CA . ARG A 1 120 ? 0.689 -11.051 6.842 1.00 97.19 120 ARG A CA 1
ATOM 997 C C . ARG A 1 120 ? 0.683 -12.263 5.929 1.00 97.19 120 ARG A C 1
ATOM 999 O O . ARG A 1 120 ? -0.080 -13.199 6.140 1.00 97.19 120 ARG A O 1
ATOM 1006 N N . HIS A 1 121 ? 1.561 -12.257 4.933 1.00 94.31 121 HIS A N 1
ATOM 1007 C CA . HIS A 1 121 ? 1.691 -13.387 4.023 1.00 94.31 121 HIS A CA 1
ATOM 1008 C C . HIS A 1 121 ? 2.164 -14.635 4.792 1.00 94.31 121 HIS A C 1
ATOM 1010 O O . HIS A 1 121 ? 3.150 -14.529 5.527 1.00 94.31 121 HIS A O 1
ATOM 1016 N N . PRO A 1 122 ? 1.532 -15.810 4.617 1.00 94.94 122 PRO A N 1
ATOM 1017 C CA . PRO A 1 122 ? 1.808 -16.994 5.436 1.00 94.94 122 PRO A CA 1
ATOM 1018 C C . PRO A 1 122 ? 3.253 -17.491 5.311 1.00 94.94 122 PRO A C 1
ATOM 1020 O O . PRO A 1 122 ? 3.828 -17.967 6.282 1.00 94.94 122 PRO A O 1
ATOM 1023 N N . GLU A 1 123 ? 3.866 -17.334 4.137 1.00 95.19 123 GLU A N 1
ATOM 1024 C CA . GLU A 1 123 ? 5.226 -17.830 3.887 1.00 95.19 123 GLU A CA 1
ATOM 1025 C C . GLU A 1 123 ? 6.323 -16.876 4.373 1.00 95.19 123 GLU A C 1
ATOM 1027 O O . GLU A 1 123 ? 7.379 -17.316 4.818 1.00 95.19 123 GLU A O 1
ATOM 1032 N N . THR A 1 124 ? 6.100 -15.559 4.290 1.00 94.56 124 THR A N 1
ATOM 1033 C CA . THR A 1 124 ? 7.139 -14.559 4.605 1.00 94.56 124 THR A CA 1
ATOM 1034 C C . THR A 1 124 ? 6.918 -13.886 5.954 1.00 94.56 124 THR A C 1
ATOM 1036 O O . THR A 1 124 ? 7.808 -13.195 6.449 1.00 94.56 124 THR A O 1
ATOM 1039 N N . ASN A 1 125 ? 5.729 -14.053 6.541 1.00 94.62 125 ASN A N 1
ATOM 1040 C CA . ASN A 1 125 ? 5.262 -13.394 7.759 1.00 94.62 125 ASN A CA 1
ATOM 1041 C C . ASN A 1 125 ? 5.387 -11.854 7.731 1.00 94.62 125 ASN A C 1
ATOM 1043 O O . ASN A 1 125 ? 5.416 -11.175 8.766 1.00 94.62 125 ASN A O 1
ATOM 1047 N N . ARG A 1 126 ? 5.472 -11.276 6.530 1.00 94.88 126 ARG A N 1
ATOM 1048 C CA . ARG A 1 126 ? 5.518 -9.831 6.306 1.00 94.88 126 ARG A CA 1
ATOM 1049 C C . ARG A 1 126 ? 4.133 -9.327 5.965 1.00 94.88 126 ARG A C 1
ATOM 1051 O O . ARG A 1 126 ? 3.366 -10.012 5.292 1.00 94.88 126 ARG A O 1
ATOM 1058 N N . THR A 1 127 ? 3.842 -8.110 6.409 1.00 96.31 127 THR A N 1
ATOM 1059 C CA . THR A 1 127 ? 2.653 -7.381 5.982 1.00 96.31 127 THR A CA 1
ATOM 1060 C C . THR A 1 127 ? 2.603 -7.339 4.460 1.00 96.31 127 THR A C 1
ATOM 1062 O O . THR A 1 127 ? 3.590 -6.969 3.825 1.00 96.31 127 THR A O 1
ATOM 1065 N N . TRP A 1 128 ? 1.469 -7.716 3.880 1.00 96.50 128 TRP A N 1
ATOM 1066 C CA . TRP A 1 128 ? 1.351 -7.909 2.439 1.00 96.50 128 TRP A CA 1
ATOM 1067 C C . TRP A 1 128 ? 0.148 -7.164 1.868 1.00 96.50 128 TRP A C 1
ATOM 1069 O O . TRP A 1 128 ? -0.818 -6.875 2.578 1.00 96.50 128 TRP A O 1
ATOM 1079 N N . SER A 1 129 ? 0.249 -6.803 0.595 1.00 97.56 129 SER A N 1
ATOM 1080 C CA . SER A 1 129 ? -0.826 -6.221 -0.204 1.00 97.56 129 SER A CA 1
ATOM 1081 C C . SER A 1 129 ? -0.946 -7.043 -1.481 1.00 97.56 129 SER A C 1
ATOM 1083 O O . SER A 1 129 ? 0.059 -7.470 -2.051 1.00 97.56 129 SER A O 1
ATOM 1085 N N . ASN A 1 130 ? -2.172 -7.277 -1.918 1.00 96.44 130 ASN A N 1
ATOM 1086 C CA . ASN A 1 130 ? -2.474 -8.119 -3.054 1.00 96.44 130 ASN A CA 1
ATOM 1087 C C . ASN A 1 130 ? -2.462 -7.316 -4.355 1.00 96.44 130 ASN A C 1
ATOM 1089 O O . ASN A 1 130 ? -3.413 -6.595 -4.653 1.00 96.44 130 ASN A O 1
ATOM 1093 N N . TYR A 1 131 ? -1.402 -7.512 -5.138 1.00 95.69 131 TYR A N 1
ATOM 1094 C CA . TYR A 1 131 ? -1.219 -6.936 -6.473 1.00 95.69 131 TYR A CA 1
ATOM 1095 C C . TYR A 1 131 ? -1.446 -7.949 -7.605 1.00 95.69 131 TYR A C 1
ATOM 1097 O O . TYR A 1 131 ? -1.156 -7.651 -8.758 1.00 95.69 131 TYR A O 1
ATOM 1105 N N . THR A 1 132 ? -1.952 -9.152 -7.308 1.00 92.38 132 THR A N 1
ATOM 1106 C CA . THR A 1 132 ? -2.060 -10.241 -8.302 1.00 92.38 132 THR A CA 1
ATOM 1107 C C . THR A 1 132 ? -2.897 -9.860 -9.522 1.00 92.38 132 THR A C 1
ATOM 1109 O O . THR A 1 132 ? -2.581 -10.267 -10.635 1.00 92.38 132 THR A O 1
ATOM 1112 N N . ARG A 1 133 ? -3.934 -9.032 -9.344 1.00 91.88 133 ARG A N 1
ATOM 1113 C CA . ARG A 1 133 ? -4.779 -8.560 -10.449 1.00 91.88 133 ARG A CA 1
ATOM 1114 C C . ARG A 1 133 ? -4.072 -7.567 -11.364 1.00 91.88 133 ARG A C 1
ATOM 1116 O O . ARG A 1 133 ? -4.358 -7.556 -12.554 1.00 91.88 133 ARG A O 1
ATOM 1123 N N . CYS A 1 134 ? -3.104 -6.812 -10.845 1.00 93.31 134 CYS A N 1
ATOM 1124 C CA . CYS A 1 134 ? -2.458 -5.730 -11.581 1.00 93.31 134 CYS A CA 1
ATOM 1125 C C . CYS A 1 134 ? -1.744 -6.209 -12.847 1.00 93.31 134 CYS A C 1
ATOM 1127 O O . CYS A 1 134 ? -1.691 -5.463 -13.812 1.00 93.31 134 CYS A O 1
ATOM 1129 N N . ASN A 1 135 ? -1.240 -7.445 -12.882 1.00 88.81 135 ASN A N 1
ATOM 1130 C CA . ASN A 1 135 ? -0.552 -8.002 -14.050 1.00 88.81 135 ASN A CA 1
ATOM 1131 C C . ASN A 1 135 ? -1.225 -9.259 -14.633 1.00 88.81 135 ASN A C 1
ATOM 1133 O O . ASN A 1 135 ? -0.667 -9.902 -15.521 1.00 88.81 135 ASN A O 1
ATOM 1137 N N . SER A 1 136 ? -2.429 -9.614 -14.170 1.00 78.31 136 SER A N 1
ATOM 1138 C CA . SER A 1 136 ? -3.094 -10.864 -14.571 1.00 78.31 136 SER A CA 1
ATOM 1139 C C . SER A 1 136 ? -3.461 -10.902 -16.061 1.00 78.31 136 SER A C 1
ATOM 1141 O O . SER A 1 136 ? -3.308 -11.939 -16.701 1.00 78.31 136 SER A O 1
ATOM 1143 N N . PHE A 1 137 ? -3.898 -9.777 -16.640 1.00 67.50 137 PHE A N 1
ATOM 1144 C CA . PHE A 1 137 ? -4.393 -9.714 -18.027 1.00 67.50 137 PHE A CA 1
ATOM 1145 C C . PHE A 1 137 ? -3.452 -8.984 -18.995 1.00 67.50 137 PHE A C 1
ATOM 1147 O O . PHE A 1 137 ? -3.753 -8.842 -20.182 1.00 67.50 137 PHE A O 1
ATOM 1154 N N . THR A 1 138 ? -2.289 -8.521 -18.533 1.00 61.41 138 THR A N 1
ATOM 1155 C CA . THR A 1 138 ? -1.413 -7.661 -19.346 1.00 61.41 138 THR A CA 1
ATOM 1156 C C . THR A 1 138 ? -0.687 -8.411 -20.457 1.00 61.41 138 THR A C 1
ATOM 1158 O O . THR A 1 138 ? -0.362 -7.820 -21.483 1.00 61.41 138 THR A O 1
ATOM 1161 N N . ASN A 1 139 ? -0.504 -9.729 -20.336 1.00 58.66 139 ASN A N 1
ATOM 1162 C CA . ASN A 1 139 ? 0.038 -10.562 -21.417 1.00 58.66 139 ASN A CA 1
ATOM 1163 C C . ASN A 1 139 ? -0.955 -10.787 -22.568 1.00 58.66 139 ASN A C 1
ATOM 1165 O O . ASN A 1 139 ? -0.531 -10.986 -23.705 1.00 58.66 139 ASN A O 1
ATOM 1169 N N . GLU A 1 140 ? -2.259 -10.747 -22.294 1.00 57.69 140 GLU A N 1
ATOM 1170 C CA . GLU A 1 140 ? -3.302 -10.812 -23.324 1.00 57.69 140 GLU A CA 1
ATOM 1171 C C . GLU A 1 140 ? -3.519 -9.428 -23.947 1.00 57.69 140 GLU A C 1
ATOM 1173 O O . GLU A 1 140 ? -3.517 -9.308 -25.172 1.00 57.69 140 GLU A O 1
ATOM 1178 N N . LYS A 1 141 ? -3.548 -8.368 -23.124 1.00 53.94 141 LYS A N 1
ATOM 1179 C CA . LYS A 1 141 ? -3.652 -6.972 -23.585 1.00 53.94 141 LYS A CA 1
ATOM 1180 C C . LYS A 1 141 ? -2.453 -6.53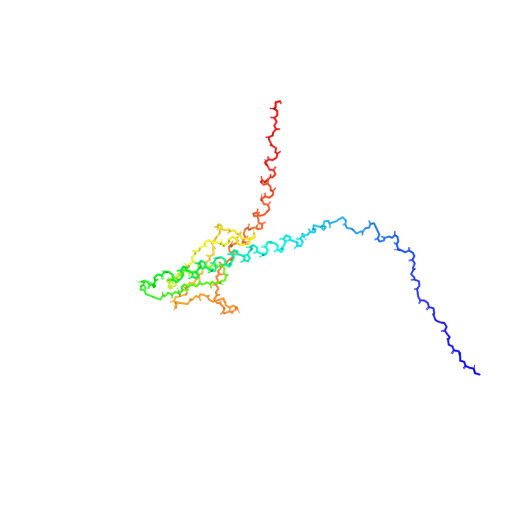0 -24.440 1.00 53.94 141 LYS A C 1
ATOM 1182 O O . LYS A 1 141 ? -2.651 -5.949 -25.505 1.00 53.94 141 LYS A O 1
ATOM 1187 N N . ARG A 1 142 ? -1.212 -6.893 -24.072 1.00 55.31 142 ARG A N 1
ATOM 1188 C CA . ARG A 1 142 ? -0.006 -6.625 -24.892 1.00 55.31 142 ARG A CA 1
ATOM 1189 C C . ARG A 1 142 ? -0.012 -7.326 -26.250 1.00 55.31 142 ARG A C 1
ATOM 1191 O O . ARG A 1 142 ? 0.665 -6.858 -27.155 1.00 55.31 142 ARG A O 1
ATOM 1198 N N . LYS A 1 143 ? -0.750 -8.430 -26.418 1.00 50.78 143 LYS A N 1
ATOM 1199 C CA . LYS A 1 143 ? -0.903 -9.094 -27.726 1.00 50.78 143 LYS A CA 1
ATOM 1200 C C . LYS A 1 143 ? -1.934 -8.394 -28.612 1.00 50.78 143 LYS A C 1
ATOM 1202 O O . LYS A 1 143 ? -1.817 -8.467 -29.830 1.00 50.78 143 LYS A O 1
ATOM 1207 N N . THR A 1 144 ? -2.910 -7.702 -28.025 1.00 52.66 144 THR A N 1
ATOM 1208 C CA . THR A 1 144 ? -3.964 -6.973 -28.753 1.00 52.66 144 THR A CA 1
ATOM 1209 C C . THR A 1 144 ? -3.606 -5.520 -29.093 1.00 52.66 144 THR A C 1
ATOM 1211 O O . THR A 1 144 ? -4.075 -5.011 -30.109 1.00 52.66 144 THR A O 1
ATOM 1214 N N . GLU A 1 145 ? -2.735 -4.868 -28.318 1.00 49.78 145 GLU A N 1
ATOM 1215 C CA . GLU A 1 145 ? -2.224 -3.507 -28.580 1.00 49.78 145 GLU A CA 1
ATOM 1216 C C . GLU A 1 145 ? -1.470 -3.333 -29.924 1.00 49.78 145 GLU A C 1
ATOM 1218 O O . GLU A 1 145 ? -1.769 -2.388 -30.660 1.00 49.78 145 GLU A O 1
ATOM 1223 N N . PRO A 1 146 ? -0.561 -4.237 -30.353 1.00 50.84 146 PRO A N 1
ATOM 1224 C CA . PRO A 1 146 ? 0.088 -4.108 -31.660 1.00 50.84 146 PRO A CA 1
ATOM 1225 C C . PRO A 1 146 ? -0.874 -4.351 -32.835 1.00 50.84 146 PRO A C 1
ATOM 1227 O O . PRO A 1 146 ? -0.565 -3.972 -33.962 1.00 50.84 146 PRO A O 1
ATOM 1230 N N . CYS A 1 147 ? -2.050 -4.946 -32.599 1.00 52.72 147 CYS A N 1
ATOM 1231 C CA . CYS A 1 147 ? -3.067 -5.105 -33.638 1.00 52.72 147 CYS A CA 1
ATOM 1232 C C . CYS A 1 147 ? -3.907 -3.838 -33.839 1.00 52.72 147 CYS A C 1
ATOM 1234 O O . CYS A 1 147 ? -4.240 -3.528 -34.978 1.00 52.72 147 CYS A O 1
ATOM 1236 N N . LEU A 1 148 ? -4.229 -3.084 -32.784 1.00 50.62 148 LEU A N 1
ATOM 1237 C CA . LEU A 1 148 ? -5.039 -1.860 -32.889 1.00 50.62 148 LEU A CA 1
ATOM 1238 C C . LEU A 1 148 ? -4.286 -0.696 -33.547 1.00 50.62 148 LEU A C 1
ATOM 1240 O O . LEU A 1 148 ? -4.889 0.076 -34.292 1.00 50.62 148 LEU A O 1
ATOM 1244 N N . SER A 1 149 ? -2.969 -0.609 -33.354 1.00 49.56 149 SER A N 1
ATOM 1245 C CA . SER A 1 149 ? -2.138 0.403 -34.021 1.00 49.56 149 SER A CA 1
ATOM 1246 C C . SER A 1 149 ? -1.964 0.146 -35.526 1.00 49.56 149 SER A C 1
ATOM 1248 O O . SER A 1 149 ? -1.813 1.096 -36.295 1.00 49.56 149 SER A O 1
ATOM 1250 N N . TYR A 1 150 ? -2.066 -1.112 -35.975 1.00 49.00 150 TYR A N 1
ATOM 1251 C CA . TYR A 1 150 ? -1.974 -1.474 -37.395 1.00 49.00 150 TYR A CA 1
ATOM 1252 C C . TYR A 1 150 ? -3.201 -1.022 -38.212 1.00 49.00 150 TYR A C 1
ATOM 1254 O O . TYR A 1 150 ? -3.077 -0.699 -39.394 1.00 49.00 150 TYR A O 1
ATOM 1262 N N . TYR A 1 151 ? -4.382 -0.914 -37.588 1.00 47.59 151 TYR A N 1
ATOM 1263 C CA . TYR A 1 151 ? -5.618 -0.496 -38.268 1.00 47.59 151 TYR A CA 1
ATOM 1264 C C . TYR A 1 151 ? -5.704 1.010 -38.570 1.00 47.59 151 TYR A C 1
ATOM 1266 O O . TYR A 1 151 ? -6.577 1.416 -39.335 1.00 47.59 151 TYR A O 1
ATOM 1274 N N . ILE A 1 152 ? -4.795 1.844 -38.047 1.00 54.91 152 ILE A N 1
ATOM 1275 C CA . ILE A 1 152 ? -4.773 3.290 -38.344 1.00 54.91 152 ILE A CA 1
ATOM 1276 C C . ILE A 1 152 ? -4.050 3.596 -39.678 1.00 54.91 152 ILE A C 1
ATOM 1278 O O . ILE A 1 152 ? -4.178 4.695 -40.211 1.00 54.91 152 ILE A O 1
ATOM 1282 N N . VAL A 1 153 ? -3.351 2.631 -40.298 1.00 54.59 153 VAL A N 1
ATOM 1283 C CA . VAL A 1 153 ? -2.524 2.891 -41.502 1.00 54.59 153 VAL A CA 1
ATOM 1284 C C . VAL A 1 153 ? -3.234 2.622 -42.842 1.00 54.59 153 VAL A C 1
ATOM 1286 O O . VAL A 1 153 ? -2.675 2.904 -43.898 1.00 54.59 153 VAL A O 1
ATOM 1289 N N . ILE A 1 154 ? -4.494 2.177 -42.873 1.00 54.66 154 ILE A N 1
ATOM 1290 C CA . ILE A 1 154 ? -5.222 2.022 -44.149 1.00 54.66 154 ILE A CA 1
ATOM 1291 C C . ILE A 1 154 ? -6.573 2.729 -44.097 1.00 54.66 154 ILE A C 1
ATOM 1293 O O . ILE A 1 154 ? -7.598 2.092 -43.904 1.00 54.66 154 ILE A O 1
ATOM 1297 N N . CYS A 1 155 ? -6.565 4.047 -44.316 1.00 52.38 155 CYS A N 1
ATOM 1298 C CA . CYS A 1 155 ? -7.611 4.785 -45.040 1.00 52.38 155 CYS A CA 1
ATOM 1299 C C . CYS A 1 155 ? -7.112 6.202 -45.377 1.00 52.38 155 CYS A C 1
ATOM 1301 O O . CYS A 1 155 ? -7.466 7.184 -44.736 1.00 52.38 155 CYS A O 1
ATOM 1303 N N . GLY A 1 156 ? -6.282 6.302 -46.415 1.00 38.56 156 GLY A N 1
ATOM 1304 C CA . GLY A 1 156 ? -5.965 7.559 -47.092 1.00 38.56 156 GLY A CA 1
ATOM 1305 C C . GLY A 1 156 ? -6.005 7.330 -48.597 1.00 38.56 156 GLY A C 1
ATOM 1306 O O . GLY A 1 156 ? -4.981 7.027 -49.200 1.00 38.56 156 GLY A O 1
ATOM 1307 N N . LYS A 1 157 ? -7.201 7.396 -49.194 1.00 41.03 157 LYS A N 1
ATOM 1308 C CA . LYS A 1 157 ? -7.411 7.314 -50.645 1.00 41.03 157 LYS A CA 1
ATOM 1309 C C . LYS A 1 157 ? -8.019 8.625 -51.158 1.00 41.03 157 LYS A C 1
ATOM 1311 O O . LYS A 1 157 ? -8.997 9.0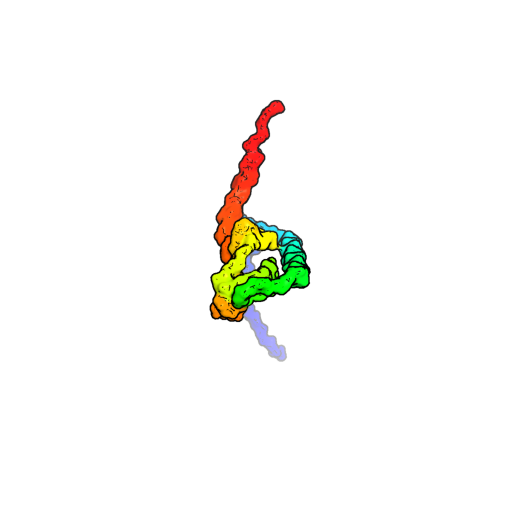99 -50.590 1.00 41.03 157 LYS A O 1
ATOM 1316 N N . SER A 1 158 ? -7.430 9.095 -52.262 1.00 35.69 158 SER A N 1
ATOM 1317 C CA . SER A 1 158 ? -7.958 9.940 -53.353 1.00 35.69 158 SER A CA 1
ATOM 1318 C C . SER A 1 158 ? -8.373 11.394 -53.087 1.00 35.69 158 SER A C 1
ATOM 1320 O O . SER A 1 158 ? -9.435 11.646 -52.526 1.00 35.69 158 SER A O 1
ATOM 1322 N N . ASN A 1 159 ? -7.610 12.324 -53.675 1.00 36.75 159 ASN A N 1
ATOM 1323 C CA . ASN A 1 159 ? -8.072 13.128 -54.818 1.00 36.75 159 ASN A CA 1
ATOM 1324 C C . ASN A 1 159 ? -6.910 13.398 -55.779 1.00 36.75 159 ASN A C 1
ATOM 1326 O O . ASN A 1 159 ? -5.812 13.715 -55.274 1.00 36.75 159 ASN A O 1
#

pLDDT: mean 76.96, std 24.2, range [32.0, 98.5]

InterPro domains:
  IPR001879 GPCR, family 2, extracellular hormone receptor domain [PF02793] (70-136)
  IPR001879 GPCR, family 2, extracellular hormone receptor domain [PS50227] (54-138)
  IPR001879 GPCR, family 2, extracellular hormone receptor domain [SM00008] (68-143)
  IPR003287 GPCR, family 2, calcitonin receptor family [PR01350] (52-71)
  IPR003287 GPCR, family 2, calcitonin receptor family [PR01350] (82-93)
  IPR003287 GPCR, family 2, calcitonin receptor family [PR01350] (97-111)
  IPR003287 GPCR, family 2, calcitonin receptor family [PR01350] (118-132)
  IPR003287 GPCR, family 2, calcitonin receptor family [PR01350] (135-155)
  IPR017983 GPCR, family 2, secretin-like, conserved site [PS00649] (72-96)
  IPR036445 GPCR family 2, extracellular hormone receptor domain superfamily [G3DSA:4.10.1240.10] (30-140)
  IPR036445 GPCR family 2, extracellular hormone receptor domain superfamily [SSF111418] (43-141)
  IPR050332 G-protein coupled receptor 2 [PTHR45620] (44-143)

Sequence (159 aa):
MSLRLRAFYTSLATPNFLIKQQIKNVFIEFYADPTLESMEYSVIRQKIVDSQFKCYERMNKAPPYKKKGLYCNRTWDGWLCWDDTPAGENADQNCPDYFQDFDPTEIATKYCEKTGTWFRHPETNRTWSNYTRCNSFTNEKRKTEPCLSYYIVICGKSN